Protein AF-A0AAN1MRF9-F1 (afdb_monomer_lite)

Radius of gyration: 26.92 Å; chains: 1; bounding box: 50×26×75 Å

Secondary structure (DSSP, 8-state):
-----PPP-TT-SSPPSSPPPP--HHHHHHHIIIIIHHHHHHHHHHHHHHHHHHHHHHHHHHHHHHHHHHHHHHHHH-

Foldseek 3Di:
DFDQDADDPPPDPDDDPDDGGHHDPVVVVVCVVPPVVVVVVVVVVVVVVVVVVVVVVVVVVVVVVVVVVVVVVVVVVD

pLDDT: mean 89.94, std 5.88, range [63.19, 97.31]

Structure (mmCIF, N/CA/C/O backbone):
data_AF-A0AAN1MRF9-F1
#
_entry.id   AF-A0AAN1MRF9-F1
#
loop_
_atom_site.group_PDB
_atom_site.id
_atom_site.type_symbol
_atom_site.label_atom_id
_atom_site.label_alt_id
_atom_site.label_comp_id
_atom_site.label_asym_id
_atom_site.label_entity_id
_atom_site.label_seq_id
_atom_site.pdbx_PDB_ins_code
_atom_site.Cartn_x
_atom_site.Cartn_y
_atom_site.Cartn_z
_atom_site.occupancy
_atom_site.B_iso_or_equiv
_atom_site.auth_seq_id
_atom_site.auth_comp_id
_atom_site.auth_asym_id
_atom_site.auth_atom_id
_atom_site.pdbx_PDB_model_num
ATOM 1 N N . MET A 1 1 ? -23.628 6.218 11.571 1.00 72.06 1 MET A N 1
ATOM 2 C CA . MET A 1 1 ? -23.008 4.981 12.107 1.00 72.06 1 MET A CA 1
ATOM 3 C C . MET A 1 1 ? -22.095 5.354 13.271 1.00 72.06 1 MET A C 1
ATOM 5 O O . MET A 1 1 ? -21.342 6.308 13.124 1.00 72.06 1 MET A O 1
ATOM 9 N N . VAL A 1 2 ? -22.164 4.667 14.418 1.00 77.75 2 VAL A N 1
ATOM 10 C CA . VAL A 1 2 ? -21.276 4.943 15.568 1.00 77.75 2 VAL A CA 1
ATOM 11 C C . VAL A 1 2 ? -20.074 3.990 15.517 1.00 77.75 2 VAL A C 1
ATOM 13 O O . VAL A 1 2 ? -20.281 2.775 15.529 1.00 77.75 2 VAL A O 1
ATOM 16 N N . PRO A 1 3 ? -18.829 4.490 15.442 1.00 80.06 3 PRO A N 1
ATOM 17 C CA . PRO A 1 3 ? -17.652 3.636 15.338 1.00 80.06 3 PRO A CA 1
ATOM 18 C C . PRO A 1 3 ? -17.319 2.955 16.674 1.00 80.06 3 PRO A C 1
ATOM 20 O O . PRO A 1 3 ? -17.178 3.610 17.704 1.00 80.06 3 PRO A O 1
ATOM 23 N N . ASN A 1 4 ? -17.132 1.632 16.637 1.00 88.56 4 ASN A N 1
ATOM 24 C CA . ASN A 1 4 ? -16.691 0.819 17.774 1.00 88.56 4 ASN A CA 1
ATOM 25 C C . ASN A 1 4 ? -15.154 0.803 17.877 1.00 88.56 4 ASN A C 1
ATOM 27 O O . ASN A 1 4 ? -14.519 -0.221 17.625 1.00 88.56 4 ASN A O 1
ATOM 31 N N . ILE A 1 5 ? -14.547 1.956 18.160 1.00 85.38 5 ILE A N 1
ATOM 32 C CA . ILE A 1 5 ? -13.086 2.130 18.164 1.00 85.38 5 ILE A CA 1
ATOM 33 C C . ILE A 1 5 ? -12.626 2.557 19.556 1.00 85.38 5 ILE A C 1
ATOM 35 O O . ILE A 1 5 ? -13.160 3.502 20.138 1.00 85.38 5 ILE A O 1
ATOM 39 N N . ASN A 1 6 ? -11.612 1.869 20.085 1.00 85.38 6 ASN A N 1
ATOM 40 C CA . ASN A 1 6 ? -11.004 2.255 21.353 1.00 85.38 6 ASN A CA 1
ATOM 41 C C . ASN A 1 6 ? -10.219 3.569 21.203 1.00 85.38 6 ASN A C 1
ATOM 43 O O . ASN A 1 6 ? -9.563 3.812 20.190 1.00 85.38 6 ASN A O 1
ATOM 47 N N . ALA A 1 7 ? -10.239 4.405 22.238 1.00 83.69 7 ALA A N 1
ATOM 48 C CA . ALA A 1 7 ? -9.457 5.630 22.250 1.00 83.69 7 ALA A CA 1
ATOM 49 C C . ALA A 1 7 ? -7.953 5.308 22.262 1.00 83.69 7 ALA A C 1
ATOM 51 O O . ALA A 1 7 ? -7.475 4.563 23.117 1.00 83.69 7 ALA A O 1
ATOM 52 N N . ASN A 1 8 ? -7.194 5.917 21.350 1.00 85.81 8 ASN A N 1
ATOM 53 C CA . ASN A 1 8 ? -5.740 5.792 21.342 1.00 85.81 8 ASN A CA 1
ATOM 54 C C . ASN A 1 8 ? -5.136 6.472 22.586 1.00 85.81 8 ASN A C 1
ATOM 56 O O . ASN A 1 8 ? -5.385 7.654 22.839 1.00 85.81 8 ASN A O 1
ATOM 60 N N . SER A 1 9 ? -4.348 5.727 23.363 1.00 84.25 9 SER A N 1
ATOM 61 C CA . SER A 1 9 ? -3.645 6.231 24.550 1.00 84.25 9 SER A CA 1
ATOM 62 C C . SER A 1 9 ? -2.264 6.810 24.235 1.00 84.25 9 SER A C 1
ATOM 64 O O . SER A 1 9 ? -1.720 7.547 25.058 1.00 84.25 9 SER A O 1
ATOM 66 N N . ARG A 1 10 ? -1.688 6.509 23.061 1.00 88.12 10 ARG A N 1
ATOM 67 C CA . ARG A 1 10 ? -0.345 6.982 22.693 1.00 88.12 10 ARG A CA 1
ATOM 68 C C . ARG A 1 10 ? -0.289 8.509 22.631 1.00 88.12 10 ARG A C 1
ATOM 70 O O . ARG A 1 10 ? -1.160 9.141 22.041 1.00 88.12 10 ARG A O 1
ATOM 77 N N . GLY A 1 11 ? 0.757 9.078 23.233 1.00 88.06 11 GLY A N 1
ATOM 78 C CA . GLY A 1 11 ? 1.020 10.522 23.246 1.00 88.06 11 GLY A CA 1
ATOM 79 C C . GLY A 1 11 ? 0.171 11.325 24.235 1.00 88.06 11 GLY A C 1
ATOM 80 O O . GLY A 1 11 ? 0.133 12.552 24.163 1.00 88.06 11 GLY A O 1
ATOM 81 N N . ARG A 1 12 ? -0.536 10.665 25.157 1.00 85.38 12 ARG A N 1
ATOM 82 C CA . ARG A 1 12 ? -1.497 11.328 26.035 1.00 85.38 12 ARG A CA 1
ATOM 83 C C . ARG A 1 12 ? -0.927 11.615 27.430 1.00 85.38 12 ARG A C 1
ATOM 85 O O . ARG A 1 12 ? -0.642 10.683 28.167 1.00 85.38 12 ARG A O 1
ATOM 92 N N . LYS A 1 13 ? -0.856 12.897 27.825 1.00 86.88 13 LYS A N 1
ATOM 93 C CA . LYS A 1 13 ? -0.404 13.330 29.171 1.00 86.88 13 LYS A CA 1
ATOM 94 C C . LYS A 1 13 ? -1.463 13.182 30.276 1.00 86.88 13 LYS A C 1
ATOM 96 O O . LYS A 1 13 ? -1.119 12.996 31.432 1.00 86.88 13 LYS A O 1
ATOM 101 N N . ALA A 1 14 ? -2.751 13.262 29.933 1.00 86.94 14 ALA A N 1
ATOM 102 C CA . ALA A 1 14 ? -3.862 13.150 30.884 1.00 86.94 14 ALA A CA 1
ATOM 103 C C . ALA A 1 14 ? -5.096 12.518 30.226 1.00 86.94 14 ALA A C 1
ATOM 105 O O . ALA A 1 14 ? -5.312 12.694 29.024 1.00 86.94 14 ALA A O 1
ATOM 106 N N . GLN A 1 15 ? -5.927 11.799 30.991 1.00 85.19 15 GLN A N 1
ATOM 107 C CA . GLN A 1 15 ? -7.142 11.163 30.463 1.00 85.19 15 GLN A CA 1
ATOM 108 C C . GLN A 1 15 ? -8.117 12.180 29.835 1.00 85.19 15 GLN A C 1
ATOM 110 O O . GLN A 1 15 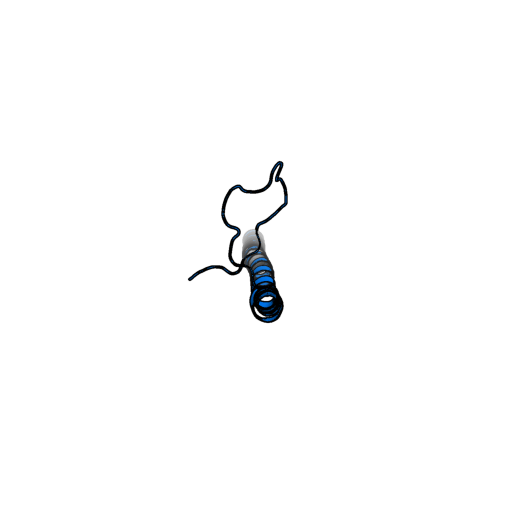? -8.194 13.330 30.261 1.00 85.19 15 GLN A O 1
ATOM 115 N N . LYS A 1 16 ? -8.900 11.759 28.821 1.00 83.31 16 LYS A N 1
ATOM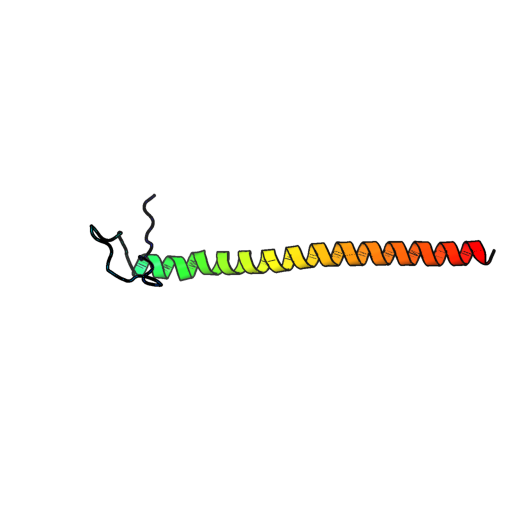 116 C CA . LYS A 1 16 ? -9.937 12.636 28.230 1.00 83.31 16 LYS A CA 1
ATOM 117 C C . LYS A 1 16 ? -10.979 12.883 29.299 1.00 83.31 16 LYS A C 1
ATOM 119 O O . LYS A 1 16 ? -11.523 11.906 29.816 1.00 83.31 16 LYS A O 1
ATOM 124 N N . ARG A 1 17 ? -11.277 14.154 29.556 1.00 84.19 17 ARG A N 1
ATOM 125 C CA . ARG A 1 17 ? -12.476 14.544 30.295 1.00 84.19 17 ARG A CA 1
ATOM 126 C C . ARG A 1 17 ? -13.714 14.191 29.460 1.00 84.19 17 ARG A C 1
ATOM 128 O O . ARG A 1 17 ? -13.672 14.280 28.231 1.00 84.19 17 ARG A O 1
ATOM 135 N N . GLY A 1 18 ? -14.783 13.772 30.131 1.00 86.19 18 GLY A N 1
ATOM 136 C CA . GLY A 1 18 ? -16.060 13.408 29.513 1.00 86.19 18 GLY A CA 1
ATOM 137 C C . GLY A 1 18 ? -16.286 11.904 29.316 1.00 86.19 18 GLY A C 1
ATOM 138 O O . GLY A 1 18 ? -15.455 11.061 29.666 1.00 86.19 18 GLY A O 1
ATOM 139 N N . ARG A 1 19 ? -17.455 11.575 28.752 1.00 84.75 19 ARG A N 1
ATOM 140 C CA . ARG A 1 19 ? -17.927 10.20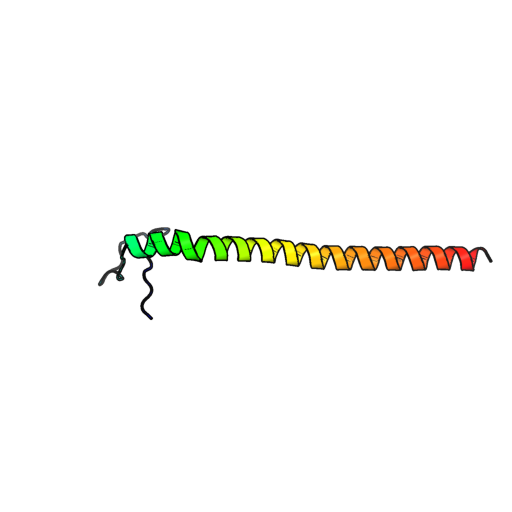1 28.525 1.00 84.75 19 ARG A CA 1
ATOM 141 C C . ARG A 1 19 ? -16.995 9.455 27.566 1.00 84.75 19 ARG A C 1
ATOM 143 O O . ARG A 1 19 ? -16.626 9.970 26.511 1.00 84.75 19 ARG A O 1
ATOM 150 N N . LYS A 1 20 ? -16.616 8.225 27.924 1.00 82.69 20 LYS A N 1
ATOM 151 C CA . LYS A 1 20 ? -15.827 7.354 27.041 1.00 82.69 20 LYS A CA 1
ATOM 152 C C . LYS A 1 20 ? -16.665 6.950 25.822 1.00 82.69 20 LYS A C 1
ATOM 154 O O . LYS A 1 20 ? -17.883 6.807 25.919 1.00 82.69 20 LYS A O 1
ATOM 159 N N . ALA A 1 21 ? -16.000 6.764 24.684 1.00 83.31 21 ALA A N 1
ATOM 160 C CA . ALA A 1 21 ? -16.643 6.213 23.497 1.00 83.31 21 ALA A CA 1
ATOM 161 C C . ALA A 1 21 ? -17.146 4.786 23.774 1.00 83.31 21 ALA A C 1
ATOM 163 O O . ALA A 1 21 ? -16.565 4.065 24.587 1.00 83.31 21 ALA A O 1
ATOM 164 N N . LEU A 1 22 ? -18.222 4.388 23.093 1.00 84.75 22 LEU A N 1
ATOM 165 C CA . LEU A 1 22 ? -18.743 3.026 23.164 1.00 84.75 22 LEU A CA 1
ATOM 166 C C . LEU A 1 22 ? -17.708 2.064 22.569 1.00 84.75 22 LEU A C 1
ATOM 168 O O . LEU A 1 22 ? -17.380 2.163 21.388 1.00 84.75 22 LEU A O 1
ATOM 172 N N . PHE A 1 23 ? -17.206 1.142 23.392 1.00 88.88 23 PHE A N 1
ATOM 173 C CA . PHE A 1 23 ? -16.260 0.116 22.968 1.00 88.88 23 PHE A CA 1
ATOM 174 C C . PHE A 1 23 ? -16.721 -1.268 23.430 1.00 88.88 23 PHE A C 1
ATOM 176 O O . PHE A 1 23 ? -16.786 -1.551 24.624 1.00 88.88 23 PHE A O 1
ATOM 183 N N . LYS A 1 24 ? -17.038 -2.133 22.466 1.00 91.69 24 LYS A N 1
ATOM 184 C CA . LYS A 1 24 ? -17.356 -3.551 22.643 1.00 91.69 24 LYS A CA 1
ATOM 185 C C . LYS A 1 24 ? -16.173 -4.384 22.126 1.00 91.69 24 LYS A C 1
ATOM 187 O O . LYS A 1 24 ? -16.029 -4.512 20.903 1.00 91.69 24 LYS A O 1
ATOM 192 N N . PRO A 1 25 ? -15.345 -4.967 23.018 1.00 90.25 25 PRO A N 1
ATOM 193 C CA . PRO A 1 25 ? -14.131 -5.692 22.633 1.00 90.25 25 PRO A CA 1
ATOM 194 C C . PRO A 1 25 ? -14.393 -6.880 21.701 1.00 90.25 25 PRO A C 1
ATOM 196 O O . PRO A 1 25 ? -13.639 -7.089 20.756 1.00 90.25 25 PRO A O 1
ATOM 199 N N . ALA A 1 26 ? -15.485 -7.622 21.924 1.00 91.69 26 ALA A N 1
ATOM 200 C CA . ALA A 1 26 ? -15.847 -8.785 21.110 1.00 91.69 26 ALA A CA 1
ATOM 201 C C . ALA A 1 26 ? -16.084 -8.410 19.637 1.00 91.69 26 ALA A C 1
ATOM 203 O O . ALA A 1 26 ? -15.500 -9.009 18.738 1.00 91.69 26 ALA A O 1
ATOM 204 N N . ILE A 1 27 ? -16.860 -7.348 19.394 1.00 89.50 27 ILE A N 1
ATOM 205 C CA . ILE A 1 27 ? -17.141 -6.845 18.041 1.00 89.50 27 ILE A CA 1
ATOM 206 C C . ILE A 1 27 ? -15.864 -6.297 17.392 1.00 89.50 27 ILE A C 1
ATOM 208 O O . ILE A 1 27 ? -15.633 -6.492 16.202 1.00 89.50 27 ILE A O 1
ATOM 212 N N . PHE A 1 28 ? -15.013 -5.616 18.165 1.00 88.81 28 PHE A N 1
ATOM 213 C CA . PHE A 1 28 ? -13.752 -5.083 17.649 1.00 88.81 28 PHE A CA 1
ATOM 214 C C . PHE A 1 28 ? -12.791 -6.201 17.216 1.00 88.81 28 PHE A C 1
ATOM 216 O O . PHE A 1 28 ? -12.194 -6.116 16.143 1.00 88.81 28 PHE A O 1
ATOM 223 N N . LYS A 1 29 ? -12.693 -7.276 18.008 1.00 89.81 29 LYS A N 1
ATOM 224 C CA . LYS A 1 29 ? -11.889 -8.460 17.678 1.00 89.81 29 LYS A CA 1
ATOM 225 C C . LYS A 1 29 ? -12.390 -9.144 16.407 1.00 89.81 29 LYS A C 1
ATOM 227 O O . LYS A 1 29 ? -11.581 -9.484 15.546 1.00 89.81 29 LYS A O 1
ATOM 232 N N . GLU A 1 30 ? -13.705 -9.283 16.260 1.00 91.12 30 GLU A N 1
ATOM 233 C CA . GLU A 1 30 ? -14.293 -9.893 15.066 1.00 91.12 30 GLU A CA 1
ATOM 234 C C . GLU A 1 30 ? -14.057 -9.038 13.817 1.00 91.12 30 GLU A C 1
ATOM 236 O O . GLU A 1 30 ? -13.688 -9.564 12.768 1.00 91.12 30 GLU A O 1
ATOM 241 N N . ARG A 1 31 ? -14.141 -7.707 13.940 1.00 90.31 31 ARG A N 1
ATOM 242 C CA . ARG A 1 31 ? -13.814 -6.768 12.856 1.00 90.31 31 ARG A CA 1
ATOM 243 C C . ARG A 1 31 ? -12.356 -6.879 12.400 1.00 90.31 31 ARG A C 1
ATOM 245 O O . ARG A 1 31 ? -12.107 -6.870 11.196 1.00 90.31 31 ARG A O 1
ATOM 252 N N . ILE A 1 32 ? -11.404 -6.989 13.331 1.00 86.88 32 ILE A N 1
ATOM 253 C CA . ILE A 1 32 ? -9.987 -7.205 12.988 1.00 86.88 32 ILE A CA 1
ATOM 254 C C . ILE A 1 32 ? -9.819 -8.518 12.217 1.00 86.88 32 ILE A C 1
ATOM 256 O O . ILE A 1 32 ? -9.137 -8.560 11.192 1.00 86.88 32 ILE A O 1
ATOM 260 N N . ARG A 1 33 ? -10.447 -9.590 12.716 1.00 87.56 33 ARG A N 1
ATOM 261 C CA . ARG A 1 33 ? -10.332 -10.938 12.153 1.00 87.56 33 ARG A CA 1
ATOM 262 C C . ARG A 1 33 ? -10.890 -11.027 10.732 1.00 87.56 33 ARG A C 1
ATOM 264 O O . ARG A 1 33 ? -10.258 -11.648 9.884 1.00 87.56 33 ARG A O 1
ATOM 271 N N . THR A 1 34 ? -12.063 -10.443 10.504 1.00 89.06 34 THR A N 1
ATOM 272 C CA . THR A 1 34 ? -12.836 -10.602 9.261 1.00 89.06 34 THR A CA 1
ATOM 273 C C . THR A 1 34 ? -12.507 -9.541 8.218 1.00 89.06 34 THR A C 1
ATOM 275 O O . THR A 1 34 ? -12.232 -9.872 7.071 1.00 89.06 34 THR A O 1
ATOM 278 N N . ILE A 1 35 ? -12.500 -8.268 8.614 1.00 88.31 35 ILE A N 1
ATOM 279 C CA . ILE A 1 35 ? -12.455 -7.132 7.688 1.00 88.31 35 ILE A CA 1
ATOM 280 C C . ILE A 1 35 ? -11.036 -6.571 7.603 1.00 88.31 35 ILE A C 1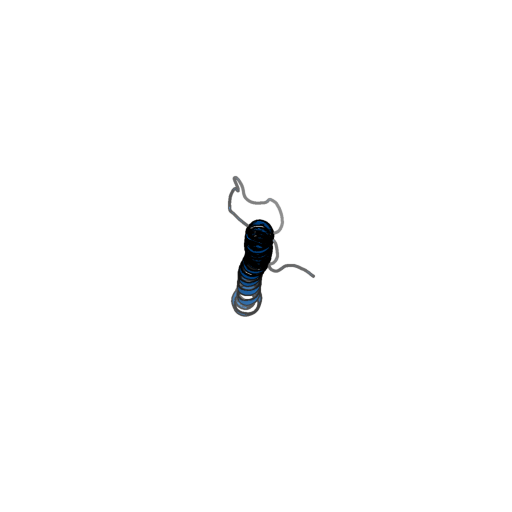
ATOM 282 O O . ILE A 1 35 ? -10.428 -6.574 6.534 1.00 88.31 35 ILE A O 1
ATOM 286 N N . GLU A 1 36 ? -10.458 -6.111 8.717 1.00 88.44 36 GLU A N 1
ATOM 287 C CA . GLU A 1 36 ? -9.202 -5.345 8.655 1.00 88.44 36 GLU A CA 1
ATOM 288 C C . GLU A 1 36 ? -8.017 -6.153 8.130 1.00 88.44 36 GLU A C 1
ATOM 290 O O . GLU A 1 36 ? -7.131 -5.583 7.499 1.00 88.44 36 GLU A O 1
ATOM 295 N N . ARG A 1 37 ? -8.001 -7.474 8.334 1.00 88.62 37 ARG A N 1
ATOM 296 C CA . ARG A 1 37 ? -6.968 -8.344 7.762 1.00 88.62 37 ARG A CA 1
ATOM 297 C C . ARG A 1 37 ? -6.975 -8.324 6.231 1.00 88.62 37 ARG A C 1
ATOM 299 O O . ARG A 1 37 ? -5.906 -8.254 5.628 1.00 88.62 37 ARG A O 1
ATOM 306 N N . VAL A 1 38 ? -8.157 -8.355 5.615 1.00 91.19 38 VAL A N 1
ATOM 307 C CA . VAL A 1 38 ? -8.313 -8.300 4.153 1.00 91.19 38 VAL A CA 1
ATOM 308 C C . VAL A 1 38 ? -7.921 -6.920 3.638 1.00 91.19 38 VAL A C 1
ATOM 310 O O . VAL A 1 38 ? -7.084 -6.821 2.748 1.00 91.19 38 VAL A O 1
ATOM 313 N N . PHE A 1 39 ? -8.414 -5.852 4.269 1.00 90.81 39 PHE A N 1
ATOM 314 C CA . PHE A 1 39 ? -8.048 -4.477 3.904 1.00 90.81 39 PHE A CA 1
ATOM 315 C C . PHE A 1 39 ? -6.546 -4.197 4.075 1.00 90.81 39 PHE A C 1
ATOM 317 O O . PHE A 1 39 ? -5.936 -3.483 3.276 1.00 90.81 39 PHE A O 1
ATOM 324 N N . ALA A 1 40 ? -5.908 -4.779 5.095 1.00 90.75 40 ALA A N 1
ATOM 325 C CA . ALA A 1 40 ? -4.462 -4.688 5.271 1.00 90.75 40 ALA A CA 1
ATOM 326 C C . ALA A 1 40 ? -3.709 -5.369 4.119 1.00 90.75 40 ALA A C 1
ATOM 328 O O . ALA A 1 40 ? -2.697 -4.838 3.649 1.00 90.75 40 ALA A O 1
ATOM 329 N N . TRP A 1 41 ? -4.203 -6.519 3.653 1.00 93.44 41 TRP A N 1
ATOM 330 C CA . TRP A 1 41 ? -3.655 -7.213 2.492 1.00 93.44 41 TRP A CA 1
ATOM 331 C C . TRP A 1 41 ? -3.874 -6.417 1.201 1.00 93.44 41 TRP A C 1
ATOM 333 O O . TRP A 1 41 ? -2.915 -6.184 0.470 1.00 93.44 41 TRP A O 1
ATOM 343 N N . GLU A 1 42 ? -5.073 -5.884 0.976 1.00 94.94 42 GLU A N 1
ATOM 344 C CA . GLU A 1 42 ? -5.402 -5.025 -0.167 1.00 94.94 42 GLU A CA 1
ATOM 345 C C . GLU A 1 42 ? -4.479 -3.796 -0.236 1.00 94.94 42 GLU A C 1
ATOM 347 O O . GLU A 1 42 ? -3.870 -3.505 -1.268 1.00 94.94 42 GLU A O 1
ATOM 352 N N . GLY A 1 43 ? -4.255 -3.120 0.895 1.00 94.38 43 GLY A N 1
ATOM 353 C CA . GLY A 1 43 ? -3.327 -1.991 0.970 1.00 94.38 43 GLY A CA 1
ATOM 354 C C . GLY A 1 43 ? -1.858 -2.378 0.736 1.00 94.38 43 GLY A C 1
ATOM 355 O O . GLY A 1 43 ? -1.047 -1.554 0.303 1.00 94.38 43 GLY A O 1
ATOM 356 N N . LYS A 1 44 ? -1.458 -3.621 1.028 1.00 92.12 44 LYS A N 1
ATOM 357 C CA . LYS A 1 44 ? -0.129 -4.149 0.666 1.00 92.12 44 LYS A CA 1
ATOM 358 C C . LYS A 1 44 ? -0.059 -4.478 -0.826 1.00 92.12 44 LYS A C 1
ATOM 360 O O . LYS A 1 44 ? 0.916 -4.074 -1.456 1.00 92.12 44 LYS A O 1
ATOM 365 N N . PHE A 1 45 ? -1.089 -5.104 -1.387 1.00 92.94 45 PHE A N 1
ATOM 366 C CA . PHE A 1 45 ? -1.185 -5.418 -2.809 1.00 92.94 45 PHE A CA 1
ATOM 367 C C . PHE A 1 45 ? -1.142 -4.156 -3.677 1.00 92.94 45 PHE A C 1
ATOM 369 O O . PHE A 1 45 ? -0.349 -4.078 -4.611 1.00 92.94 45 PHE A O 1
ATOM 376 N N . ARG A 1 46 ? -1.876 -3.101 -3.301 1.00 95.50 46 ARG A N 1
ATOM 377 C CA . ARG A 1 46 ? -1.856 -1.823 -4.028 1.00 95.50 46 ARG A CA 1
ATOM 378 C C . ARG A 1 46 ? -0.457 -1.205 -4.121 1.00 95.50 46 ARG A C 1
ATOM 380 O O . ARG A 1 46 ? -0.101 -0.645 -5.151 1.00 95.50 46 ARG A O 1
ATOM 387 N N . ARG A 1 47 ? 0.374 -1.343 -3.079 1.00 94.00 47 ARG A N 1
ATOM 388 C CA . ARG A 1 47 ? 1.784 -0.905 -3.132 1.00 94.00 47 ARG A CA 1
ATOM 389 C C . ARG A 1 47 ? 2.618 -1.721 -4.118 1.00 94.00 47 ARG A C 1
ATOM 391 O O . ARG A 1 47 ? 3.478 -1.149 -4.782 1.00 94.00 47 ARG A O 1
ATOM 398 N N . LEU A 1 48 ? 2.386 -3.031 -4.200 1.00 93.75 48 LEU A N 1
ATOM 399 C CA . LEU A 1 48 ? 3.066 -3.892 -5.166 1.00 93.75 48 LEU A CA 1
ATOM 400 C C . LEU A 1 48 ? 2.682 -3.506 -6.598 1.00 93.75 48 LEU A C 1
ATOM 402 O O . LEU A 1 48 ? 3.562 -3.367 -7.441 1.00 93.75 48 LEU A O 1
ATOM 406 N N . LEU A 1 49 ? 1.393 -3.263 -6.837 1.00 94.75 49 LEU A N 1
ATOM 407 C CA . LEU A 1 49 ? 0.863 -2.895 -8.147 1.00 94.75 49 LEU A CA 1
ATOM 408 C C . LEU A 1 49 ? 1.434 -1.558 -8.643 1.00 94.75 49 LEU A C 1
ATOM 410 O O . LEU A 1 49 ? 1.965 -1.498 -9.746 1.00 94.75 49 LEU A O 1
ATOM 414 N N . LEU A 1 50 ? 1.473 -0.531 -7.787 1.00 94.12 50 LEU A N 1
ATOM 415 C CA . LEU A 1 50 ? 2.104 0.756 -8.123 1.00 94.12 50 LEU A CA 1
ATOM 416 C C . LEU A 1 50 ? 3.595 0.612 -8.475 1.00 94.12 50 LEU A C 1
ATOM 418 O O . LEU A 1 50 ? 4.103 1.275 -9.379 1.00 94.12 50 LEU A O 1
ATOM 422 N N . ARG A 1 51 ? 4.324 -0.261 -7.764 1.00 92.94 51 ARG A N 1
ATOM 423 C CA . ARG A 1 51 ? 5.735 -0.536 -8.075 1.00 92.94 51 ARG A CA 1
ATOM 424 C C . ARG A 1 51 ? 5.875 -1.259 -9.413 1.00 92.94 51 ARG A C 1
ATOM 426 O O . ARG A 1 51 ? 6.781 -0.931 -10.175 1.00 92.94 51 ARG A O 1
ATOM 433 N N . PHE A 1 52 ? 5.001 -2.224 -9.683 1.00 92.88 52 PHE A N 1
ATOM 434 C CA . PHE A 1 52 ? 4.972 -2.956 -10.942 1.00 92.88 52 PHE A CA 1
ATOM 435 C C . PHE A 1 52 ? 4.714 -2.021 -12.127 1.00 92.88 52 PHE A C 1
ATOM 437 O O . PHE A 1 52 ? 5.494 -2.037 -13.073 1.00 92.88 52 PHE A O 1
ATOM 444 N N . GLU A 1 53 ? 3.704 -1.152 -12.050 1.00 94.31 53 GLU A N 1
ATOM 445 C CA . GLU A 1 53 ? 3.386 -0.185 -13.110 1.00 94.31 53 GLU A CA 1
ATOM 446 C C . GLU A 1 53 ? 4.573 0.731 -13.422 1.00 94.31 53 GLU A C 1
ATOM 448 O O . GLU A 1 53 ? 4.963 0.874 -14.582 1.00 94.31 53 GLU A O 1
ATOM 453 N N . ARG A 1 54 ? 5.219 1.282 -12.386 1.00 92.19 54 ARG A N 1
ATOM 454 C CA . ARG A 1 54 ? 6.407 2.129 -12.558 1.00 92.19 54 ARG A CA 1
ATOM 455 C C . ARG A 1 54 ? 7.566 1.382 -13.224 1.00 92.19 54 ARG A C 1
ATOM 457 O O . ARG A 1 54 ? 8.222 1.930 -14.107 1.00 92.19 54 ARG A O 1
ATOM 464 N N . ILE A 1 55 ? 7.856 0.154 -12.786 1.00 94.44 55 ILE A N 1
ATOM 465 C CA . ILE A 1 55 ? 8.942 -0.652 -13.368 1.00 94.44 55 ILE A CA 1
ATOM 466 C C . ILE A 1 55 ? 8.599 -1.047 -14.807 1.00 94.44 55 ILE A C 1
ATOM 468 O O . ILE A 1 55 ? 9.479 -1.024 -15.662 1.00 94.44 55 ILE A O 1
ATOM 472 N N . SER A 1 56 ? 7.334 -1.358 -15.086 1.00 94.38 56 SER A N 1
ATOM 473 C CA . SER A 1 56 ? 6.854 -1.707 -16.423 1.00 94.38 56 SER A CA 1
ATOM 474 C C . SER A 1 56 ? 7.057 -0.556 -17.411 1.00 94.38 56 SER A C 1
ATOM 476 O O . SER A 1 56 ? 7.618 -0.763 -18.486 1.00 94.38 56 SER A O 1
ATOM 478 N N . GLN A 1 57 ? 6.717 0.677 -17.018 1.00 93.50 57 GLN A N 1
ATOM 479 C CA . GLN A 1 57 ? 6.971 1.869 -17.835 1.00 93.50 57 GLN A CA 1
ATOM 480 C C . GLN A 1 57 ? 8.462 2.068 -18.130 1.00 93.50 57 GLN A C 1
ATOM 482 O O . GLN A 1 57 ? 8.836 2.302 -19.279 1.00 93.50 57 GLN A O 1
ATOM 487 N N . LEU A 1 58 ? 9.325 1.928 -17.116 1.00 93.38 58 LEU A N 1
ATOM 488 C CA . LEU A 1 58 ? 10.775 2.032 -17.300 1.00 93.38 58 LEU A CA 1
ATOM 489 C C . LEU A 1 58 ? 11.299 0.943 -18.244 1.00 93.38 58 LEU A C 1
ATOM 491 O O . LEU A 1 58 ? 12.083 1.223 -19.146 1.00 93.38 58 LEU A O 1
ATOM 495 N N . HIS A 1 59 ? 10.850 -0.296 -18.055 1.00 94.12 59 HIS A N 1
ATOM 496 C CA . HIS A 1 59 ? 11.254 -1.421 -18.888 1.00 94.12 59 HIS A CA 1
ATOM 497 C C . HIS A 1 59 ? 10.816 -1.241 -20.348 1.00 94.12 59 HIS A C 1
ATOM 499 O O . HIS A 1 59 ? 11.584 -1.541 -21.261 1.00 94.12 59 HIS A O 1
ATOM 505 N N . TYR A 1 60 ? 9.613 -0.708 -20.578 1.00 96.12 60 TYR A N 1
ATOM 506 C CA . TYR A 1 60 ? 9.135 -0.364 -21.914 1.00 96.12 60 TYR A CA 1
ATOM 507 C C . TYR A 1 60 ? 9.990 0.732 -22.560 1.00 96.12 60 TYR A C 1
ATOM 509 O O . TYR A 1 60 ? 10.456 0.553 -23.681 1.00 96.12 60 TYR A O 1
ATOM 517 N N . ALA A 1 61 ? 10.281 1.819 -21.838 1.00 95.12 61 ALA A N 1
ATOM 518 C CA . ALA A 1 61 ? 11.132 2.897 -22.343 1.00 95.12 61 ALA A CA 1
ATOM 519 C C . ALA A 1 61 ? 12.537 2.401 -22.730 1.00 95.12 61 ALA A C 1
ATOM 521 O O . ALA A 1 61 ? 13.048 2.760 -23.789 1.00 95.12 61 ALA A O 1
ATOM 522 N N . LEU A 1 62 ? 13.137 1.528 -21.911 1.00 95.25 62 LEU A N 1
ATOM 523 C CA . LEU A 1 62 ? 14.439 0.920 -22.200 1.00 95.25 62 LEU A CA 1
ATOM 524 C C . LEU A 1 62 ? 14.410 0.036 -23.452 1.00 95.25 62 LEU A C 1
ATOM 526 O O . LEU A 1 62 ? 15.340 0.096 -24.252 1.00 95.25 62 LEU A O 1
ATOM 530 N N . LYS A 1 63 ? 13.343 -0.751 -23.657 1.00 96.56 63 LYS A N 1
ATOM 531 C CA . LYS A 1 63 ? 13.163 -1.521 -24.898 1.00 96.56 63 LYS A CA 1
ATOM 532 C C . LYS A 1 63 ? 13.109 -0.602 -26.111 1.00 96.56 63 LYS A C 1
ATOM 534 O O . LYS A 1 63 ? 13.807 -0.857 -27.086 1.00 96.56 63 LYS A O 1
ATOM 539 N N . THR A 1 64 ? 12.327 0.471 -26.045 1.00 96.81 64 THR A N 1
ATOM 540 C CA . THR A 1 64 ? 12.216 1.435 -27.147 1.00 96.81 64 THR A CA 1
ATOM 541 C C . THR A 1 64 ? 13.560 2.094 -27.448 1.00 96.81 64 THR A C 1
ATOM 543 O O . THR A 1 64 ? 13.937 2.177 -28.611 1.00 96.81 64 THR A O 1
ATOM 546 N N . LEU A 1 65 ? 14.317 2.491 -26.421 1.00 96.44 65 LEU A N 1
ATOM 547 C CA . LEU A 1 65 ? 15.659 3.054 -26.585 1.00 96.44 65 LEU A CA 1
ATOM 548 C C . LEU A 1 65 ? 16.634 2.050 -27.222 1.00 96.44 65 LEU A C 1
ATOM 550 O O . LEU A 1 65 ? 17.399 2.405 -28.110 1.00 96.44 65 LEU A O 1
ATOM 554 N N . ALA A 1 66 ? 16.587 0.781 -26.818 1.00 96.94 66 ALA A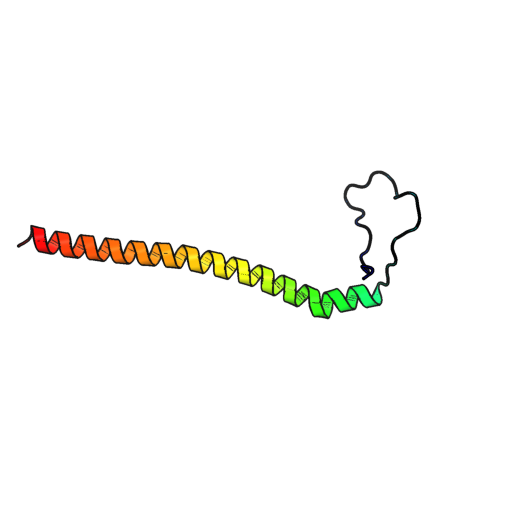 N 1
ATOM 555 C CA . ALA A 1 66 ? 1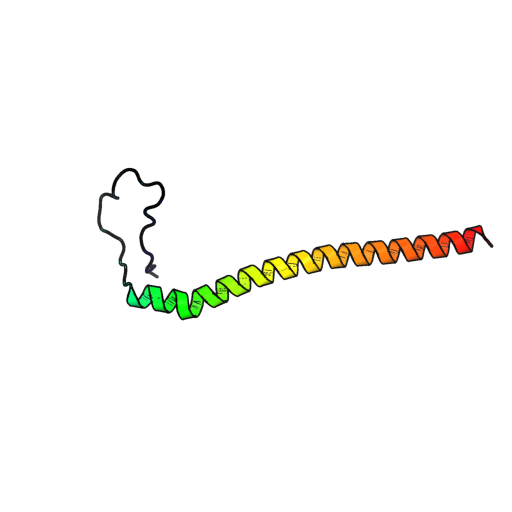7.407 -0.251 -27.444 1.00 96.94 66 ALA A CA 1
ATOM 556 C C . ALA A 1 66 ? 17.063 -0.415 -28.935 1.00 96.94 66 ALA A C 1
ATOM 558 O O . ALA A 1 66 ? 17.965 -0.457 -29.769 1.00 96.94 66 ALA A O 1
ATOM 559 N N . TYR A 1 67 ? 15.771 -0.440 -29.283 1.00 97.31 67 TYR A N 1
ATOM 560 C CA . TYR A 1 67 ? 15.334 -0.509 -30.680 1.00 97.31 67 TYR A CA 1
ATOM 561 C C . TYR A 1 67 ? 15.806 0.692 -31.502 1.00 97.31 67 TYR A C 1
ATOM 563 O O . TYR A 1 67 ? 16.277 0.508 -32.623 1.00 97.31 67 TYR A O 1
ATOM 571 N N . THR A 1 68 ? 15.721 1.912 -30.964 1.00 96.88 68 THR A N 1
ATOM 572 C CA . THR A 1 68 ? 16.206 3.095 -31.686 1.00 96.88 68 THR A CA 1
ATOM 573 C C . THR A 1 68 ? 17.716 3.055 -31.879 1.00 96.88 68 THR A C 1
ATOM 575 O O . THR A 1 68 ? 18.180 3.355 -32.975 1.00 96.88 68 THR A O 1
ATOM 578 N N . MET A 1 69 ? 18.481 2.638 -30.866 1.00 96.94 69 MET A N 1
ATOM 579 C CA . MET A 1 69 ? 19.937 2.506 -30.971 1.00 96.94 69 MET A CA 1
ATOM 580 C C . MET A 1 69 ? 20.342 1.463 -32.015 1.00 96.94 69 MET A C 1
ATOM 582 O O . MET A 1 69 ? 21.216 1.737 -32.830 1.00 96.94 69 MET A O 1
ATOM 586 N N . ILE A 1 70 ? 19.687 0.299 -32.036 1.00 96.19 70 ILE A N 1
ATOM 587 C CA . ILE A 1 70 ? 19.947 -0.747 -33.037 1.00 96.19 70 ILE A CA 1
ATOM 588 C C . ILE A 1 70 ? 19.647 -0.232 -34.450 1.00 96.19 70 ILE A C 1
ATOM 590 O O . ILE A 1 70 ? 20.471 -0.389 -35.349 1.00 96.19 70 ILE A O 1
ATOM 594 N N . ASN A 1 71 ? 18.503 0.426 -34.645 1.00 94.62 71 ASN A N 1
ATOM 595 C CA . ASN A 1 71 ? 18.122 0.963 -35.953 1.00 94.62 71 ASN A CA 1
ATOM 596 C C . ASN A 1 71 ? 19.059 2.087 -36.415 1.00 94.62 71 ASN A C 1
ATOM 598 O O . ASN A 1 71 ? 19.408 2.148 -37.591 1.00 94.62 71 ASN A O 1
ATOM 602 N N . LEU A 1 72 ? 19.491 2.957 -35.498 1.00 94.44 72 LEU A N 1
ATOM 603 C CA . LEU A 1 72 ? 20.443 4.024 -35.795 1.00 94.44 72 LEU A CA 1
ATOM 604 C C . LEU A 1 72 ? 21.811 3.455 -36.184 1.00 94.44 72 LEU A C 1
ATOM 606 O O . LEU A 1 72 ? 22.396 3.909 -37.161 1.00 94.44 72 LEU A O 1
ATOM 610 N N . LEU A 1 73 ? 22.295 2.436 -35.466 1.00 94.50 73 LEU A N 1
ATOM 611 C CA . LEU A 1 73 ? 23.534 1.737 -35.817 1.00 94.50 73 LEU A CA 1
ATOM 612 C C . LEU A 1 73 ? 23.451 1.122 -37.216 1.00 94.50 73 LEU A C 1
ATOM 614 O O . LEU A 1 73 ? 24.371 1.299 -38.008 1.00 94.50 73 LEU A O 1
ATOM 618 N N . HIS A 1 74 ? 22.341 0.451 -37.540 1.00 94.12 74 HIS A N 1
ATOM 619 C CA . HIS A 1 74 ? 22.124 -0.115 -38.872 1.00 94.12 74 HIS A CA 1
ATOM 620 C C . HIS A 1 74 ? 22.124 0.963 -39.966 1.00 94.12 74 HIS A C 1
ATOM 622 O O . HIS A 1 74 ? 22.741 0.777 -41.012 1.00 94.12 74 HIS A O 1
ATOM 628 N N . TYR A 1 75 ? 21.475 2.104 -39.713 1.00 92.88 75 TYR A N 1
ATOM 629 C CA . TYR A 1 75 ? 21.454 3.234 -40.641 1.00 92.88 75 TYR A CA 1
ATOM 630 C C . TYR A 1 75 ? 22.845 3.843 -40.854 1.00 92.88 75 TYR A C 1
ATOM 632 O O . TYR A 1 75 ? 23.215 4.104 -41.987 1.00 92.88 75 TYR A O 1
ATOM 640 N N . CYS A 1 76 ? 23.629 4.048 -39.792 1.00 91.44 76 CYS A N 1
ATOM 641 C CA . CYS A 1 76 ? 24.972 4.625 -39.900 1.00 91.44 76 CYS A CA 1
ATOM 642 C C . CYS A 1 76 ? 26.016 3.674 -40.510 1.00 91.44 76 CYS A C 1
ATOM 644 O O . CYS A 1 76 ? 27.074 4.136 -40.925 1.00 91.44 76 CYS A O 1
ATOM 646 N N . HIS A 1 77 ? 25.759 2.363 -40.504 1.00 81.06 77 HIS A N 1
ATOM 647 C CA . HIS A 1 77 ? 26.609 1.351 -41.142 1.00 81.06 77 HIS A CA 1
ATOM 648 C C . HIS A 1 77 ? 26.234 1.065 -42.609 1.00 81.06 77 HIS A C 1
ATOM 650 O O . HIS A 1 77 ? 26.978 0.343 -43.273 1.00 81.06 77 HIS A O 1
ATOM 656 N N . SER A 1 78 ? 25.097 1.582 -43.090 1.00 63.19 78 SER A N 1
ATOM 657 C CA . SER A 1 78 ? 24.667 1.511 -44.497 1.00 63.19 78 SER A CA 1
ATOM 658 C C . SER A 1 78 ? 25.139 2.742 -45.266 1.00 63.19 78 SER A C 1
ATOM 660 O O . SER A 1 78 ? 25.427 2.589 -46.472 1.00 63.19 78 SER A O 1
#

Organism: NCBI:txid169430

Sequence (78 aa):
MVPNINANSRGRKAQKRGRKALFKPAIFKERIRTIERVFAWEGKFRRLLLRFERISQLHYALKTLAYTMINLLHYCHS